Protein AF-A0A4R5XQU2-F1 (afdb_monomer_lite)

InterPro domains:
  IPR004381 Glycerate kinase [PF02595] (40-127)
  IPR018193 Glycerate kinase, flavodoxin-like fold [G3DSA:3.90.1510.10] (23-138)
  IPR036129 Glycerate kinase superfamily [SSF110738] (40-127)

Sequence (141 aa):
MPGVIPSSMAATSASPHRPRKSNTSGSFPTSRAGSALLWALYRLATLDLAGIRRFPPEGVFPLADVTNPLLGPIGAAQIFGPQKGAGTAHIQFLERGLGKLASLLPSSPHAEGAGAAGGEACGLATWGPQHVNARLLLARR

pLDDT: mean 72.6, std 20.38, range [32.28, 96.62]

Structure (mmCIF, N/CA/C/O backbone):
data_AF-A0A4R5XQU2-F1
#
_entry.id   AF-A0A4R5XQU2-F1
#
loop_
_atom_site.group_PDB
_atom_site.id
_atom_site.type_symbol
_atom_site.label_atom_id
_atom_site.label_alt_id
_atom_site.label_comp_id
_atom_site.label_asym_id
_atom_site.label_entity_id
_atom_site.label_seq_id
_atom_site.pdbx_PDB_ins_code
_atom_site.Cartn_x
_atom_site.Cartn_y
_atom_site.Cartn_z
_atom_site.occupancy
_atom_site.B_iso_or_equiv
_atom_site.auth_seq_id
_atom_site.auth_comp_id
_atom_site.auth_asym_id
_atom_site.auth_atom_id
_atom_site.pdbx_PDB_model_num
ATOM 1 N N . MET A 1 1 ? -42.499 20.419 73.929 1.00 34.94 1 MET A N 1
ATOM 2 C CA . MET A 1 1 ? -41.051 20.675 73.748 1.00 34.94 1 MET A CA 1
ATOM 3 C C . MET A 1 1 ? -40.552 19.791 72.608 1.00 34.94 1 MET A C 1
ATOM 5 O O . MET A 1 1 ? -41.079 18.694 72.486 1.00 34.94 1 MET A O 1
ATOM 9 N N . PRO A 1 2 ? -39.695 20.303 71.710 1.00 50.19 2 PRO A N 1
ATOM 10 C CA . PRO A 1 2 ? -40.114 20.666 70.348 1.00 50.19 2 PRO A CA 1
ATOM 11 C C . PRO A 1 2 ? -39.323 19.956 69.229 1.00 50.19 2 PRO A C 1
ATOM 13 O O . PRO A 1 2 ? -38.348 19.263 69.489 1.00 50.19 2 PRO A O 1
ATOM 16 N N . GLY A 1 3 ? -39.720 20.210 67.978 1.00 36.22 3 GLY A N 1
ATOM 17 C CA . GLY A 1 3 ? -38.943 19.936 66.759 1.00 36.22 3 GLY A CA 1
ATOM 18 C C . GLY A 1 3 ? -39.834 20.094 65.520 1.00 36.22 3 GLY A C 1
ATOM 19 O O . GLY A 1 3 ? -40.477 19.138 65.118 1.00 36.22 3 GLY A O 1
ATOM 20 N N . VAL A 1 4 ? -40.194 21.316 65.112 1.00 43.34 4 VAL A N 1
ATOM 21 C CA . VAL A 1 4 ? -39.494 22.149 64.105 1.00 43.34 4 VAL A CA 1
ATOM 22 C C . VAL A 1 4 ? -39.528 21.534 62.684 1.00 43.34 4 VAL A C 1
ATOM 24 O O . VAL A 1 4 ? -38.777 20.630 62.350 1.00 43.34 4 VAL A O 1
ATOM 27 N N . ILE A 1 5 ? -40.452 22.082 61.884 1.00 41.75 5 ILE A N 1
ATOM 28 C CA . ILE A 1 5 ? -40.581 22.156 60.403 1.00 41.75 5 ILE A CA 1
ATOM 29 C C . ILE A 1 5 ? -39.311 22.756 59.731 1.00 41.75 5 ILE A C 1
ATOM 31 O O . ILE A 1 5 ? -38.499 23.293 60.482 1.00 41.75 5 ILE A O 1
ATOM 35 N N . PRO A 1 6 ? -39.145 22.865 58.379 1.00 55.09 6 PRO A N 1
ATOM 36 C CA . PRO A 1 6 ? -39.968 22.427 57.223 1.00 55.09 6 PRO A CA 1
ATOM 37 C C . PRO A 1 6 ? -39.144 21.878 56.015 1.00 55.09 6 PRO A C 1
ATOM 39 O O . PRO A 1 6 ? -37.917 21.884 56.033 1.00 55.09 6 PRO A O 1
ATOM 42 N N . SER A 1 7 ? -39.800 21.494 54.906 1.00 37.03 7 SER A N 1
ATOM 43 C CA . SER A 1 7 ? -39.587 22.095 53.559 1.00 37.03 7 SER A CA 1
ATOM 44 C C . SER A 1 7 ? -40.096 21.200 52.428 1.00 37.03 7 SER A C 1
ATOM 46 O O . SER A 1 7 ? -39.697 20.048 52.281 1.00 37.03 7 SER A O 1
ATOM 48 N N . SER A 1 8 ? -40.963 21.776 51.595 1.00 43.38 8 SER A N 1
ATOM 49 C CA . SER A 1 8 ? -41.366 21.227 50.307 1.00 43.38 8 SER A CA 1
ATOM 50 C C . SER A 1 8 ? -40.182 21.222 49.341 1.00 43.38 8 SER A C 1
ATOM 52 O O . SER A 1 8 ? -39.547 22.260 49.151 1.00 43.38 8 SER A O 1
ATOM 54 N N . MET A 1 9 ? -39.944 20.106 48.660 1.00 35.81 9 MET A N 1
ATOM 55 C CA . MET A 1 9 ? -39.130 20.075 47.450 1.00 35.81 9 MET A CA 1
ATOM 56 C C . MET A 1 9 ? -39.805 19.197 46.402 1.00 35.81 9 MET A C 1
ATOM 58 O O . MET A 1 9 ? -40.265 18.090 46.673 1.00 35.81 9 MET A O 1
ATOM 62 N N . ALA A 1 10 ? -39.900 19.778 45.213 1.00 38.47 10 ALA A N 1
ATOM 63 C CA . ALA A 1 10 ? -40.544 19.265 44.024 1.00 38.47 10 ALA A CA 1
ATOM 64 C C . ALA A 1 10 ? -40.032 17.875 43.621 1.00 38.47 10 ALA A C 1
ATOM 66 O O . ALA A 1 10 ? -38.839 17.682 43.395 1.00 38.47 10 ALA A O 1
ATOM 67 N N . ALA A 1 11 ? -40.955 16.934 43.430 1.00 32.28 11 ALA A N 1
ATOM 68 C CA . ALA A 1 11 ? -40.706 15.742 42.634 1.00 32.28 11 ALA A CA 1
ATOM 69 C C . ALA A 1 11 ? -41.084 16.051 41.179 1.00 32.28 11 ALA A C 1
ATOM 71 O O . ALA A 1 11 ? -42.201 15.795 40.732 1.00 32.28 11 ALA A O 1
ATOM 72 N N . THR A 1 12 ? -40.150 16.653 40.443 1.00 34.44 12 THR A N 1
ATOM 73 C CA . THR A 1 12 ? -40.201 16.705 38.980 1.00 34.44 12 THR A CA 1
ATOM 74 C C . THR A 1 12 ? -40.130 15.271 38.463 1.00 34.44 12 THR A C 1
ATOM 76 O O . THR A 1 12 ? -39.157 14.560 38.713 1.00 34.44 12 THR A O 1
ATOM 79 N N . SER A 1 13 ? -41.173 14.837 37.762 1.00 36.34 13 SER A N 1
ATOM 80 C CA . SER A 1 13 ? -41.267 13.529 37.118 1.00 36.34 13 SER A CA 1
ATOM 81 C C . SER A 1 13 ? -40.088 13.312 36.162 1.00 36.34 13 SER A C 1
ATOM 83 O O . SER A 1 13 ? -40.028 13.906 35.083 1.00 36.34 13 SER A O 1
ATOM 85 N N . ALA A 1 14 ? -39.144 12.464 36.564 1.00 34.97 14 ALA A N 1
ATOM 86 C CA . ALA A 1 14 ? -38.056 12.005 35.717 1.00 34.97 14 ALA A CA 1
ATOM 87 C C . ALA A 1 14 ? -38.627 11.126 34.593 1.00 34.97 14 ALA A C 1
ATOM 89 O O . ALA A 1 14 ? -39.114 10.020 34.818 1.00 34.97 14 ALA A O 1
ATOM 90 N N . SER A 1 15 ? -38.581 11.662 33.376 1.00 42.62 15 SER A N 1
ATOM 91 C CA . SER A 1 15 ? -38.859 10.951 32.130 1.00 42.62 15 SER A CA 1
ATOM 92 C C . SER A 1 15 ? -37.921 9.737 32.000 1.00 42.62 15 SER A C 1
ATOM 94 O O . SER A 1 15 ? -36.727 9.877 32.290 1.00 42.62 15 SER A O 1
ATOM 96 N N . PRO A 1 16 ? -38.399 8.544 31.597 1.00 39.06 16 PRO A N 1
ATOM 97 C CA . PRO A 1 16 ? -37.564 7.354 31.561 1.00 39.06 16 PRO A CA 1
ATOM 98 C C . PRO A 1 16 ? -36.441 7.535 30.539 1.00 39.06 16 PRO A C 1
ATOM 100 O O . PRO A 1 16 ? -36.657 7.747 29.345 1.00 39.06 16 PRO A O 1
ATOM 103 N N . HIS A 1 17 ? -35.221 7.461 31.059 1.00 37.03 17 HIS A N 1
ATOM 104 C CA . HIS A 1 17 ? -33.966 7.505 30.334 1.00 37.03 17 HIS A CA 1
ATOM 105 C C . HIS A 1 17 ? -33.992 6.464 29.204 1.00 37.03 17 HIS A C 1
ATOM 107 O O . HIS A 1 17 ? -33.881 5.260 29.435 1.00 37.03 17 HIS A O 1
ATOM 113 N N . ARG A 1 18 ? -34.182 6.929 27.964 1.00 36.38 18 ARG A N 1
ATOM 114 C CA . ARG A 1 18 ? -34.066 6.104 26.758 1.00 36.38 18 ARG A CA 1
ATOM 115 C C . ARG A 1 18 ? -32.659 5.496 26.757 1.00 36.38 18 ARG A C 1
ATOM 117 O O . ARG A 1 18 ? -31.699 6.269 26.778 1.00 36.38 18 ARG A O 1
ATOM 124 N N . PRO A 1 19 ? -32.492 4.163 26.719 1.00 37.72 19 PRO A N 1
ATOM 125 C CA . PRO A 1 19 ? -31.163 3.575 26.717 1.00 37.72 19 PRO A CA 1
ATOM 126 C C . PRO A 1 19 ? -30.388 4.091 25.501 1.00 37.72 19 PRO A C 1
ATOM 128 O O . PRO A 1 19 ? -30.809 3.938 24.349 1.00 37.72 19 PRO A O 1
ATOM 131 N N . ARG A 1 20 ? -29.263 4.760 25.777 1.00 38.25 20 ARG A N 1
ATOM 132 C CA . ARG A 1 20 ? -28.278 5.196 24.788 1.00 38.25 20 ARG A CA 1
ATOM 133 C C . ARG A 1 20 ? -27.817 3.940 24.055 1.00 38.25 20 ARG A C 1
ATOM 135 O O . ARG A 1 20 ? -27.173 3.090 24.660 1.00 38.25 20 ARG A O 1
ATOM 142 N N . LYS A 1 21 ? -28.190 3.797 22.777 1.00 36.12 21 LYS A N 1
ATOM 143 C CA . LYS A 1 21 ? -27.732 2.686 21.935 1.00 36.12 21 LYS A CA 1
ATOM 144 C C . LYS A 1 21 ? -26.205 2.674 21.972 1.00 36.12 21 LYS A C 1
ATOM 146 O O . LYS A 1 21 ? -25.558 3.578 21.446 1.00 36.12 21 LYS A O 1
ATOM 151 N N . SER A 1 22 ? -25.639 1.680 22.644 1.00 40.34 22 SER A N 1
ATOM 152 C CA . SER A 1 22 ? -24.231 1.341 22.548 1.00 40.34 22 SER A CA 1
ATOM 153 C C . SER A 1 22 ? -23.981 0.913 21.105 1.00 40.34 22 SER A C 1
ATOM 155 O O . SER A 1 22 ? -24.416 -0.159 20.682 1.00 40.34 22 SER A O 1
ATOM 157 N N . ASN A 1 23 ? -23.339 1.777 20.321 1.00 38.03 23 ASN A N 1
ATOM 158 C CA . ASN A 1 23 ? -22.865 1.432 18.986 1.00 38.03 23 ASN A CA 1
ATOM 159 C C . ASN A 1 23 ? -21.656 0.491 19.119 1.00 38.03 23 ASN A C 1
ATOM 161 O O . ASN A 1 23 ? -20.514 0.885 18.914 1.00 38.03 23 ASN A O 1
ATOM 165 N N . THR A 1 24 ? -21.926 -0.760 19.483 1.00 42.75 24 THR A N 1
ATOM 166 C CA . THR A 1 24 ? -20.981 -1.886 19.493 1.00 42.75 24 THR A CA 1
ATOM 167 C C . THR A 1 24 ? -21.383 -2.933 18.456 1.00 42.75 24 THR A C 1
ATOM 169 O O . THR A 1 24 ? -21.252 -4.134 18.657 1.00 42.75 24 THR A O 1
ATOM 172 N N . SER A 1 25 ? -21.859 -2.477 17.299 1.00 40.94 25 SER A N 1
ATOM 173 C CA . SER A 1 25 ? -21.870 -3.290 16.086 1.00 40.94 25 SER A CA 1
ATOM 174 C C . SER A 1 25 ? -21.046 -2.558 15.038 1.00 40.94 25 SER A C 1
ATOM 176 O O . SER A 1 25 ? -21.363 -1.434 14.651 1.00 40.94 25 SER A O 1
ATOM 178 N N . GLY A 1 26 ? -19.940 -3.178 14.621 1.00 43.34 26 GLY A N 1
ATOM 179 C CA . GLY A 1 26 ? -19.245 -2.792 13.401 1.00 43.34 26 GLY A CA 1
ATOM 180 C C . GLY A 1 26 ? -20.235 -2.936 12.256 1.00 43.34 26 GLY A C 1
ATOM 181 O O . GLY A 1 26 ? -20.488 -4.042 11.785 1.00 43.34 26 GLY A O 1
ATOM 182 N N . SER A 1 27 ? -20.877 -1.833 11.885 1.00 45.31 27 SER A N 1
ATOM 183 C CA . SER A 1 27 ? -21.806 -1.806 10.768 1.00 45.31 27 SER A CA 1
ATOM 184 C C . SER A 1 27 ? -20.985 -1.990 9.502 1.00 45.31 27 SER A C 1
ATOM 186 O O . SER A 1 27 ? -20.270 -1.080 9.096 1.00 45.31 27 SER A O 1
ATOM 188 N N . PHE A 1 28 ? -21.068 -3.187 8.911 1.00 51.66 28 PHE A N 1
ATOM 189 C CA . PHE A 1 28 ? -20.584 -3.462 7.557 1.00 51.66 28 PHE A CA 1
ATOM 190 C C . PHE A 1 28 ? -21.027 -2.333 6.619 1.00 51.66 28 PHE A C 1
ATOM 192 O O . PHE A 1 28 ? -22.143 -1.837 6.802 1.00 51.66 28 PHE A O 1
ATOM 199 N N . PRO A 1 29 ? -20.228 -1.922 5.613 1.00 54.84 29 PRO A N 1
ATOM 200 C CA . PRO A 1 29 ? -20.700 -0.958 4.632 1.00 54.84 29 PRO A CA 1
ATOM 201 C C . PRO A 1 29 ? -21.976 -1.510 3.988 1.00 54.84 29 PRO A C 1
ATOM 203 O O . PRO A 1 29 ? -21.947 -2.457 3.203 1.00 54.84 29 PRO A O 1
ATOM 206 N N . THR A 1 30 ? -23.111 -0.930 4.369 1.00 51.91 30 THR A N 1
ATOM 207 C CA . THR A 1 30 ? -24.444 -1.320 3.902 1.00 51.91 30 THR A CA 1
ATOM 208 C C . THR A 1 30 ? -24.698 -0.835 2.480 1.00 51.91 30 THR A C 1
ATOM 210 O O . THR A 1 30 ? -25.651 -1.271 1.837 1.00 51.91 30 THR A O 1
ATOM 213 N N . SER A 1 31 ? -23.826 0.030 1.947 1.00 58.06 31 SER A N 1
ATOM 214 C CA . SER A 1 31 ? -23.813 0.310 0.521 1.00 58.06 31 SER A CA 1
ATOM 215 C C . SER A 1 31 ? -23.344 -0.942 -0.224 1.00 58.06 31 SER A C 1
ATOM 217 O O . SER A 1 31 ? -22.308 -1.534 0.095 1.00 58.06 31 SER A O 1
ATOM 219 N N . ARG A 1 32 ? -24.107 -1.348 -1.247 1.00 55.00 32 ARG A N 1
ATOM 220 C CA . ARG A 1 32 ? -23.745 -2.466 -2.140 1.00 55.00 32 ARG A CA 1
ATOM 221 C C . ARG A 1 32 ? -22.310 -2.345 -2.662 1.00 55.00 32 ARG A C 1
ATOM 223 O O . ARG A 1 32 ? -21.629 -3.351 -2.799 1.00 55.00 32 ARG A O 1
ATOM 230 N N . ALA A 1 33 ? -21.849 -1.120 -2.922 1.00 57.28 33 ALA A N 1
ATOM 231 C CA . ALA A 1 33 ? -20.507 -0.850 -3.426 1.00 57.28 33 ALA A CA 1
ATOM 232 C C . ALA A 1 33 ? -19.404 -1.126 -2.386 1.00 57.28 33 ALA A C 1
ATOM 234 O O . ALA A 1 33 ? -18.413 -1.780 -2.706 1.00 57.28 33 ALA A O 1
ATOM 235 N N . GLY A 1 34 ? -19.573 -0.679 -1.135 1.00 60.53 34 GLY A N 1
ATOM 236 C CA . GLY A 1 34 ? -18.549 -0.860 -0.099 1.00 60.53 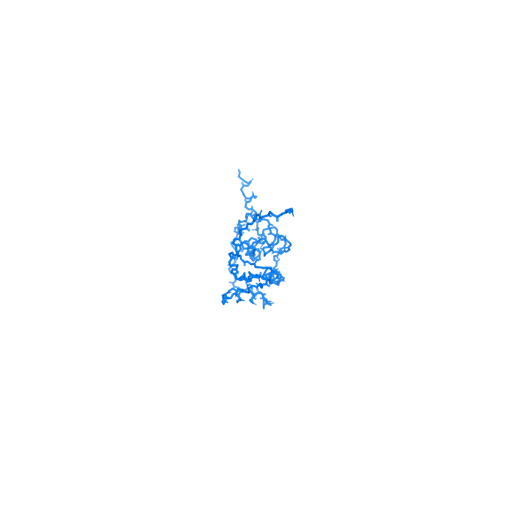34 GLY A CA 1
ATOM 237 C C . GLY A 1 34 ? -18.406 -2.316 0.346 1.00 60.53 34 GLY A C 1
ATOM 238 O O . GLY A 1 34 ? -17.297 -2.789 0.581 1.00 60.53 34 GLY A O 1
ATOM 239 N N . SER A 1 35 ? -19.512 -3.060 0.399 1.00 67.50 35 SER A N 1
ATOM 240 C CA . SER A 1 35 ? -19.487 -4.499 0.685 1.00 67.50 35 SER A CA 1
ATOM 241 C C . SER A 1 35 ? -18.920 -5.309 -0.488 1.00 67.50 35 SER A C 1
ATOM 243 O O . SER A 1 35 ? -18.126 -6.220 -0.258 1.00 67.50 35 SER A O 1
ATOM 245 N N . ALA A 1 36 ? -19.232 -4.949 -1.738 1.00 67.12 36 ALA A N 1
ATOM 246 C CA . ALA A 1 36 ? -18.673 -5.609 -2.920 1.00 67.12 36 ALA A CA 1
ATOM 247 C C . ALA A 1 36 ? -17.142 -5.477 -3.020 1.00 67.12 36 ALA A C 1
ATOM 249 O O . ALA A 1 36 ? -16.469 -6.465 -3.311 1.00 67.12 36 ALA A O 1
ATOM 250 N N . LEU A 1 37 ? -16.582 -4.295 -2.730 1.00 70.06 37 LEU A N 1
ATOM 251 C CA . LEU A 1 37 ? -15.132 -4.067 -2.792 1.00 70.06 37 LEU A CA 1
ATOM 252 C C . LEU A 1 37 ? -14.367 -4.912 -1.760 1.00 70.06 37 LEU A C 1
ATOM 254 O O . LEU A 1 37 ? -13.335 -5.504 -2.071 1.00 70.06 37 LEU A O 1
ATOM 258 N N . LEU A 1 38 ? -14.906 -5.021 -0.543 1.00 72.62 38 LEU A N 1
ATOM 259 C CA . LEU A 1 38 ? -14.355 -5.901 0.486 1.00 72.62 38 LEU A CA 1
ATOM 260 C C . LEU A 1 38 ? -14.386 -7.364 0.005 1.00 72.62 38 LEU A C 1
ATOM 262 O O . LEU A 1 38 ? -13.368 -8.058 0.003 1.00 72.62 38 LEU A O 1
ATOM 266 N N . TRP A 1 39 ? -15.525 -7.835 -0.499 1.00 72.31 39 TRP A N 1
ATOM 267 C CA . TRP A 1 39 ? -15.625 -9.200 -1.019 1.00 72.31 39 TRP A CA 1
ATOM 268 C C . TRP A 1 39 ? -14.671 -9.491 -2.184 1.00 72.31 39 TRP A C 1
ATOM 270 O O . TRP A 1 39 ? -14.139 -10.603 -2.254 1.00 72.31 39 TRP A O 1
ATOM 280 N N . ALA A 1 40 ? -14.405 -8.510 -3.049 1.00 74.06 40 ALA A N 1
ATOM 281 C CA . ALA A 1 40 ? -13.459 -8.647 -4.153 1.00 74.06 40 ALA A CA 1
ATOM 282 C C . ALA A 1 40 ? -12.033 -8.939 -3.658 1.00 74.06 40 ALA A C 1
ATOM 284 O O . ALA A 1 40 ? -11.420 -9.904 -4.110 1.00 74.06 40 ALA A O 1
ATOM 285 N N . LEU A 1 41 ? -11.536 -8.193 -2.663 1.00 77.19 41 LEU A N 1
ATOM 286 C CA . LEU A 1 41 ? -10.220 -8.464 -2.067 1.00 77.19 41 LEU A CA 1
ATOM 287 C C . LEU A 1 41 ? -10.161 -9.834 -1.382 1.00 77.19 41 LEU A C 1
ATOM 289 O O . LEU A 1 41 ? -9.138 -10.514 -1.414 1.00 77.19 41 LEU A O 1
ATOM 293 N N . TYR A 1 42 ? -11.259 -10.273 -0.768 1.00 76.75 42 TYR A N 1
ATOM 294 C CA . TYR A 1 42 ? -11.290 -11.578 -0.115 1.00 76.75 42 TYR A CA 1
ATOM 295 C C . TYR A 1 42 ? -11.244 -12.750 -1.103 1.00 76.75 42 TYR A C 1
ATOM 297 O O . TYR A 1 42 ? -10.684 -13.794 -0.760 1.00 76.75 42 TYR A O 1
ATOM 305 N N . ARG A 1 43 ? -11.818 -12.586 -2.301 1.00 80.94 43 ARG A N 1
ATOM 306 C CA . ARG A 1 43 ? -11.856 -13.611 -3.358 1.00 80.94 43 ARG A CA 1
ATOM 307 C C . ARG A 1 43 ? -10.705 -13.532 -4.357 1.00 80.94 43 ARG A C 1
ATOM 309 O O . ARG A 1 43 ? -10.655 -14.357 -5.264 1.00 80.94 43 ARG A O 1
ATOM 316 N N . LEU A 1 44 ? -9.801 -12.571 -4.199 1.00 82.56 44 LEU A N 1
ATOM 317 C CA . LEU A 1 44 ? -8.639 -12.437 -5.062 1.00 82.56 44 LEU A CA 1
ATOM 318 C C . LEU A 1 44 ? -7.787 -13.719 -5.003 1.00 82.56 44 LEU A C 1
ATOM 320 O O . LEU A 1 44 ? -7.417 -14.166 -3.916 1.00 82.56 44 LEU A O 1
ATOM 324 N N . ALA A 1 45 ? -7.513 -14.308 -6.167 1.00 81.62 45 ALA A N 1
ATOM 325 C CA . ALA A 1 45 ? -6.784 -15.574 -6.293 1.00 81.62 45 ALA A CA 1
ATOM 326 C C . ALA A 1 45 ? -5.664 -15.514 -7.339 1.00 81.62 45 ALA A C 1
ATOM 328 O O . ALA A 1 45 ? -4.627 -16.144 -7.162 1.00 81.62 45 ALA A O 1
ATOM 329 N N . THR A 1 46 ? -5.860 -14.749 -8.412 1.00 83.00 46 THR A N 1
ATOM 330 C CA . THR A 1 46 ? -4.909 -14.628 -9.519 1.00 83.00 46 THR A CA 1
ATOM 331 C C . THR A 1 46 ? -4.730 -13.169 -9.904 1.00 83.00 46 THR A C 1
ATOM 333 O O . THR A 1 46 ? -5.683 -12.389 -9.858 1.00 83.00 46 THR A O 1
ATOM 336 N N . LEU A 1 47 ? -3.518 -12.823 -10.324 1.00 83.62 47 LEU A N 1
ATOM 337 C CA . LEU A 1 47 ? -3.177 -11.531 -10.900 1.00 83.62 47 LEU A CA 1
ATOM 338 C C . LEU A 1 47 ? -2.682 -11.775 -12.326 1.00 83.62 47 LEU A C 1
ATOM 340 O O . LEU A 1 47 ? -1.680 -12.459 -12.513 1.00 83.62 47 LEU A O 1
ATOM 344 N N . ASP A 1 48 ? -3.393 -11.235 -13.313 1.00 83.75 48 ASP A N 1
ATOM 345 C CA . ASP A 1 48 ? -2.953 -11.234 -14.705 1.00 83.75 48 ASP A CA 1
ATOM 346 C C . ASP A 1 48 ? -2.537 -9.814 -15.090 1.00 83.75 48 ASP A C 1
ATOM 348 O O . ASP A 1 48 ? -3.329 -8.875 -15.013 1.00 83.75 48 ASP A O 1
ATOM 352 N N . LEU A 1 49 ? -1.265 -9.662 -15.450 1.00 80.25 49 LEU A N 1
ATOM 353 C CA . LEU A 1 49 ? -0.681 -8.393 -15.881 1.00 80.25 49 LEU A CA 1
ATOM 354 C C . LEU A 1 49 ? -0.552 -8.321 -17.412 1.00 80.25 49 LEU A C 1
ATOM 356 O O . LEU A 1 49 ? -0.016 -7.343 -17.942 1.00 80.25 49 LEU A O 1
ATOM 360 N N . ALA A 1 50 ? -1.026 -9.342 -18.137 1.00 82.69 50 ALA A N 1
ATOM 361 C CA . ALA A 1 50 ? -1.034 -9.345 -19.589 1.00 82.69 50 ALA A CA 1
ATOM 362 C C . ALA A 1 50 ? -1.884 -8.183 -20.127 1.00 82.69 50 ALA A C 1
ATOM 364 O O . ALA A 1 50 ? -2.981 -7.897 -19.655 1.00 82.69 50 ALA A O 1
ATOM 365 N N . GLY A 1 51 ? -1.359 -7.479 -21.130 1.00 81.38 51 GLY A N 1
ATOM 366 C CA . GLY A 1 51 ? -2.060 -6.363 -21.770 1.00 81.38 51 GLY A CA 1
ATOM 367 C C . GLY A 1 51 ? -1.982 -5.026 -21.027 1.00 81.38 51 GLY A C 1
ATOM 368 O O . GLY A 1 51 ? -2.452 -4.020 -21.561 1.00 81.38 51 GLY A O 1
ATOM 369 N N . ILE A 1 52 ? -1.342 -4.960 -19.854 1.00 82.56 52 ILE A N 1
ATOM 370 C CA . ILE A 1 52 ? -1.029 -3.671 -19.228 1.00 82.56 52 ILE A CA 1
ATOM 371 C C . ILE A 1 52 ? -0.008 -2.930 -20.104 1.00 82.56 52 ILE A C 1
ATOM 373 O O . ILE A 1 52 ? 0.982 -3.502 -20.570 1.00 82.56 52 ILE A O 1
ATOM 377 N N . ARG A 1 53 ? -0.261 -1.636 -20.349 1.00 82.50 53 ARG A N 1
ATOM 378 C CA . ARG A 1 53 ? 0.616 -0.777 -21.153 1.00 82.50 53 ARG A CA 1
ATOM 379 C C . ARG A 1 53 ? 2.040 -0.829 -20.603 1.00 82.50 53 ARG A C 1
ATOM 381 O O . ARG A 1 53 ? 2.248 -0.748 -19.396 1.00 82.50 53 ARG A O 1
ATOM 388 N N . ARG A 1 54 ? 3.025 -0.928 -21.497 1.00 73.62 54 ARG A N 1
ATOM 389 C CA . ARG A 1 54 ? 4.435 -0.861 -21.106 1.00 73.62 54 ARG A CA 1
ATOM 390 C C . ARG A 1 54 ? 4.761 0.481 -20.467 1.00 73.62 54 ARG A C 1
ATOM 392 O O . ARG A 1 54 ? 4.192 1.514 -20.821 1.00 73.62 54 ARG A O 1
ATOM 399 N N . PHE A 1 55 ? 5.700 0.421 -19.540 1.00 73.44 55 PHE A N 1
ATOM 400 C CA . PHE A 1 55 ? 6.181 1.574 -18.812 1.00 73.44 55 PHE A CA 1
ATOM 401 C C . PHE A 1 55 ? 6.821 2.603 -19.759 1.00 73.44 55 PHE A C 1
ATOM 403 O O . PHE A 1 55 ? 7.490 2.201 -20.720 1.00 73.44 55 PHE A O 1
ATOM 410 N N . PRO A 1 56 ? 6.631 3.910 -19.515 1.00 75.25 56 PRO A N 1
ATOM 411 C CA . PRO A 1 56 ? 7.429 4.926 -20.182 1.00 75.25 56 PRO A CA 1
ATOM 412 C C . PRO A 1 56 ? 8.925 4.708 -19.877 1.00 75.25 56 PRO A C 1
ATOM 414 O O . PRO A 1 56 ? 9.264 4.434 -18.722 1.00 75.25 56 PRO A O 1
ATOM 417 N N . PRO A 1 57 ? 9.830 4.819 -20.870 1.00 72.69 57 PRO A N 1
ATOM 418 C CA . PRO A 1 57 ? 11.275 4.675 -20.657 1.00 72.69 57 PRO A CA 1
ATOM 419 C C . PRO A 1 57 ? 11.822 5.564 -19.531 1.00 72.69 57 PRO A C 1
ATOM 421 O O . PRO A 1 57 ? 12.758 5.184 -18.832 1.00 72.69 57 PRO A O 1
ATOM 424 N N . GLU A 1 58 ? 11.222 6.739 -19.363 1.00 72.69 58 GLU A N 1
ATOM 425 C CA . GLU A 1 58 ? 11.613 7.785 -18.423 1.00 72.69 58 GLU A CA 1
ATOM 426 C C . GLU A 1 58 ? 11.243 7.527 -16.958 1.00 72.69 58 GLU A C 1
ATOM 428 O O . GLU A 1 58 ? 11.748 8.233 -16.086 1.00 72.69 58 GLU A O 1
ATOM 433 N N . GLY A 1 59 ? 10.403 6.538 -16.650 1.00 71.75 59 GLY A N 1
ATOM 434 C CA . GLY A 1 59 ? 9.948 6.350 -15.276 1.00 71.75 59 GLY A CA 1
ATOM 435 C C . GLY A 1 59 ? 8.558 6.899 -14.981 1.00 71.75 59 GLY A C 1
ATOM 436 O O . GLY A 1 59 ? 8.078 7.839 -15.607 1.00 71.75 59 GLY A O 1
ATOM 437 N N . VAL A 1 60 ? 7.930 6.340 -13.951 1.00 72.31 60 VAL A N 1
ATOM 438 C CA . VAL A 1 60 ? 6.769 6.912 -13.266 1.00 72.31 60 VAL A CA 1
ATOM 439 C C . VAL A 1 60 ? 7.149 7.013 -11.807 1.00 72.31 60 VAL A C 1
ATOM 441 O O . VAL A 1 60 ? 7.444 6.002 -11.180 1.00 72.31 60 VAL A O 1
ATOM 444 N N . PHE A 1 61 ? 7.132 8.235 -11.287 1.00 72.75 61 PHE A N 1
ATOM 445 C CA . PHE A 1 61 ? 7.515 8.541 -9.918 1.00 72.75 61 PHE A CA 1
ATOM 446 C C . PHE A 1 61 ? 6.272 8.972 -9.144 1.00 72.75 61 PHE A C 1
ATOM 448 O O . PHE A 1 61 ? 5.906 10.150 -9.184 1.00 72.75 61 PHE A O 1
ATOM 455 N N . PRO A 1 62 ? 5.575 8.041 -8.474 1.00 71.06 62 PRO A N 1
ATOM 456 C CA . PRO A 1 62 ? 4.446 8.409 -7.642 1.00 71.06 62 PRO A CA 1
ATOM 457 C C . PRO A 1 62 ? 4.940 9.270 -6.478 1.00 71.06 62 PRO A C 1
ATOM 459 O O . PRO A 1 62 ? 5.837 8.880 -5.730 1.00 71.06 62 PRO A O 1
ATOM 462 N N . LEU A 1 63 ? 4.338 10.446 -6.331 1.00 76.94 63 LEU A N 1
ATOM 463 C CA . LEU A 1 63 ? 4.593 11.331 -5.206 1.00 76.94 63 LEU A CA 1
ATOM 464 C C . LEU A 1 63 ? 3.698 10.910 -4.042 1.00 76.94 63 LEU A C 1
ATOM 466 O O . LEU A 1 63 ? 2.476 10.996 -4.130 1.00 76.94 63 LEU A O 1
ATOM 470 N N . ALA A 1 64 ? 4.324 10.468 -2.956 1.00 78.62 64 ALA A N 1
ATOM 471 C CA . ALA A 1 64 ? 3.666 10.212 -1.683 1.00 78.62 64 ALA A CA 1
ATOM 472 C C . ALA A 1 64 ? 4.225 11.161 -0.616 1.00 78.62 64 ALA A C 1
ATOM 474 O O . ALA A 1 64 ? 5.437 11.382 -0.541 1.00 78.62 64 ALA A O 1
ATOM 475 N N . ASP A 1 65 ? 3.331 11.708 0.200 1.00 84.06 65 ASP A N 1
ATOM 476 C CA . ASP A 1 65 ? 3.617 12.541 1.372 1.00 84.06 65 ASP A CA 1
ATOM 477 C C . ASP A 1 65 ? 3.676 11.726 2.678 1.00 84.06 65 ASP A C 1
ATOM 479 O O . ASP A 1 65 ? 4.046 12.246 3.730 1.00 84.06 65 ASP A O 1
ATOM 483 N N . VAL A 1 66 ? 3.364 10.432 2.600 1.00 87.81 66 VAL A N 1
ATOM 484 C CA . VAL A 1 66 ? 3.373 9.482 3.714 1.00 87.81 66 VAL A CA 1
ATOM 485 C C . VAL A 1 66 ? 4.399 8.375 3.492 1.00 87.81 66 VAL A C 1
ATOM 487 O O . VAL A 1 66 ? 4.645 7.946 2.366 1.00 87.81 66 VAL A O 1
ATOM 490 N N . THR A 1 67 ? 4.977 7.872 4.582 1.00 90.81 67 THR A N 1
ATOM 491 C CA . THR A 1 67 ? 5.924 6.741 4.563 1.00 90.81 67 THR A CA 1
ATOM 492 C C . THR A 1 67 ? 5.281 5.419 4.972 1.00 90.81 67 THR A C 1
ATOM 494 O O . THR A 1 67 ? 5.943 4.384 4.960 1.00 90.81 67 THR A O 1
ATOM 497 N N . ASN A 1 68 ? 3.988 5.426 5.306 1.00 94.44 68 ASN A N 1
ATOM 498 C CA . ASN A 1 68 ? 3.266 4.253 5.781 1.00 94.44 68 ASN A CA 1
ATOM 499 C C . ASN A 1 68 ? 3.364 3.076 4.787 1.00 94.44 68 ASN A C 1
ATOM 501 O O . ASN A 1 68 ? 3.091 3.264 3.594 1.00 94.44 68 ASN A O 1
ATOM 505 N N . PRO A 1 69 ? 3.722 1.865 5.253 1.00 94.50 69 PRO A N 1
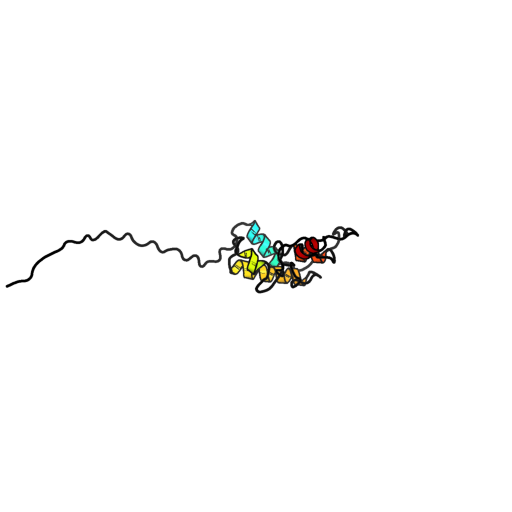ATOM 506 C CA . PRO A 1 69 ? 3.674 0.662 4.431 1.00 94.50 69 PRO A CA 1
ATOM 507 C C . PRO A 1 69 ? 2.224 0.285 4.096 1.00 94.50 69 PRO A C 1
ATOM 509 O O . PRO A 1 69 ? 1.267 0.854 4.628 1.00 94.50 69 PRO A O 1
ATOM 512 N N . LEU A 1 70 ? 2.039 -0.706 3.225 1.00 94.44 70 LEU A N 1
ATOM 513 C CA . LEU A 1 70 ? 0.710 -1.226 2.907 1.00 94.44 70 LEU A CA 1
ATOM 514 C C . LEU A 1 70 ? 0.077 -1.925 4.118 1.00 94.44 70 LEU A C 1
ATOM 516 O O . LEU A 1 70 ? -1.095 -1.693 4.409 1.00 94.44 70 LEU A O 1
ATOM 520 N N . LEU A 1 71 ? 0.861 -2.752 4.816 1.00 96.62 71 LEU A N 1
ATOM 521 C CA . LEU A 1 71 ? 0.410 -3.646 5.887 1.00 96.62 71 LEU A CA 1
ATOM 522 C C . LEU A 1 71 ? 1.149 -3.380 7.202 1.00 96.62 71 LEU A C 1
ATOM 524 O O . LEU A 1 71 ? 2.283 -2.897 7.214 1.00 96.62 71 LEU A O 1
ATOM 528 N N . GLY A 1 72 ? 0.535 -3.791 8.306 1.00 95.31 72 GLY A N 1
ATOM 529 C CA . GLY A 1 72 ? 1.092 -3.777 9.650 1.00 95.31 72 GLY A CA 1
ATOM 530 C C . GLY A 1 72 ? 0.471 -2.709 10.556 1.00 95.31 72 GLY A C 1
ATOM 531 O O . GLY A 1 72 ? -0.467 -2.013 10.169 1.00 95.31 72 GLY A O 1
ATOM 532 N N . PRO A 1 73 ? 1.009 -2.535 11.777 1.00 94.62 73 PRO A N 1
ATOM 533 C CA . PRO A 1 73 ? 0.453 -1.622 12.783 1.00 94.62 73 PRO A CA 1
ATOM 534 C C . PRO A 1 73 ? 0.381 -0.156 12.337 1.00 94.62 73 PRO A C 1
ATOM 536 O O . PRO A 1 73 ? -0.483 0.588 12.788 1.00 94.62 73 PRO A O 1
ATOM 539 N N . ILE A 1 74 ? 1.280 0.243 11.434 1.00 95.81 74 ILE A N 1
ATOM 540 C CA . ILE A 1 74 ? 1.325 1.573 10.809 1.00 95.81 74 ILE A CA 1
ATOM 541 C C . ILE A 1 74 ? 0.905 1.532 9.329 1.00 95.81 74 ILE A C 1
ATOM 543 O O . ILE A 1 74 ? 1.248 2.434 8.566 1.00 95.81 74 ILE A O 1
ATOM 547 N N . GLY A 1 75 ? 0.215 0.466 8.914 1.00 94.81 75 GLY A N 1
ATOM 548 C CA . GLY A 1 75 ? -0.192 0.208 7.538 1.00 94.81 75 GLY A CA 1
ATOM 549 C C . GLY A 1 75 ? -1.379 1.050 7.069 1.00 94.81 75 GLY A C 1
ATOM 550 O O . GLY A 1 75 ? -2.014 1.776 7.843 1.00 94.81 75 GLY A O 1
ATOM 551 N N . ALA A 1 76 ? -1.714 0.923 5.786 1.00 94.94 76 ALA A N 1
ATOM 552 C CA . ALA A 1 76 ? -2.707 1.764 5.125 1.00 94.94 76 ALA A CA 1
ATOM 553 C C . ALA A 1 76 ? -4.093 1.698 5.786 1.00 94.94 76 ALA A C 1
ATOM 555 O O . ALA A 1 76 ? -4.710 2.735 6.044 1.00 94.94 76 ALA A O 1
ATOM 556 N N . ALA A 1 77 ? -4.589 0.491 6.080 1.00 94.38 77 ALA A N 1
ATOM 557 C CA . ALA A 1 77 ? -5.916 0.323 6.668 1.00 94.38 77 ALA A CA 1
ATOM 558 C C . ALA A 1 77 ? -5.965 0.806 8.124 1.00 94.38 77 ALA A C 1
ATOM 560 O O . ALA A 1 77 ? -6.961 1.406 8.526 1.00 94.38 77 ALA A O 1
ATOM 561 N N . GLN A 1 78 ? -4.893 0.593 8.894 1.00 95.75 78 GLN A N 1
ATOM 562 C CA . GLN A 1 78 ? -4.804 1.025 10.293 1.00 95.75 78 GLN A CA 1
ATOM 563 C C . GLN A 1 78 ? -4.793 2.552 10.420 1.00 95.75 78 GLN A C 1
ATOM 565 O O . GLN A 1 78 ? -5.528 3.105 11.234 1.00 95.75 78 GLN A O 1
ATOM 570 N N . ILE A 1 79 ? -3.993 3.237 9.596 1.00 95.56 79 ILE A N 1
ATOM 571 C CA . ILE A 1 79 ? -3.771 4.683 9.722 1.00 95.56 79 ILE A CA 1
ATOM 572 C C . ILE A 1 79 ? -4.833 5.492 8.973 1.00 95.56 79 ILE A C 1
ATOM 574 O O . ILE A 1 79 ? -5.377 6.453 9.513 1.00 95.56 79 ILE A O 1
ATOM 578 N N . PHE A 1 80 ? -5.180 5.098 7.745 1.00 93.25 80 PHE A N 1
ATOM 579 C CA . PHE A 1 80 ? -6.081 5.887 6.897 1.00 93.25 80 PHE A CA 1
ATOM 580 C C . PHE A 1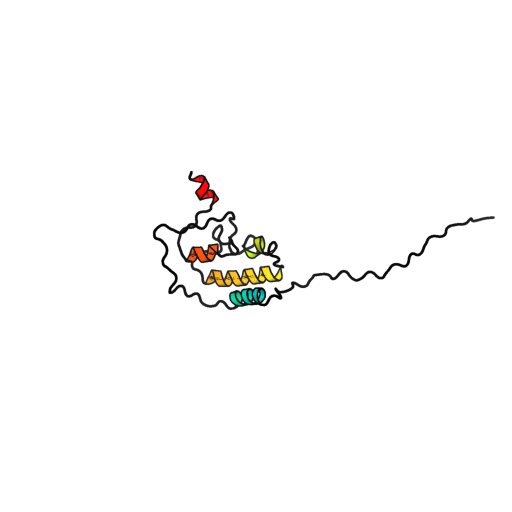 80 ? -7.527 5.383 6.895 1.00 93.25 80 PHE A C 1
ATOM 582 O O . PHE A 1 80 ? -8.417 6.095 6.430 1.00 93.25 80 PHE A O 1
ATOM 589 N N . GLY A 1 81 ? -7.786 4.175 7.402 1.00 91.81 81 GLY A N 1
ATOM 590 C CA . GLY A 1 81 ? -9.131 3.608 7.503 1.00 91.81 81 GLY A CA 1
ATOM 591 C C . GLY A 1 81 ? -10.069 4.400 8.424 1.00 91.81 81 GLY A C 1
ATOM 592 O O . GLY A 1 81 ? -11.154 4.771 7.967 1.00 91.81 81 GLY A O 1
ATOM 593 N N . PRO A 1 82 ? -9.689 4.706 9.683 1.00 93.38 82 PRO A N 1
ATOM 594 C CA . PRO A 1 82 ? -10.570 5.385 10.639 1.00 93.38 82 PRO A CA 1
ATOM 595 C C . PRO A 1 82 ? -11.111 6.729 10.136 1.00 93.38 82 PRO A C 1
ATOM 597 O O . PRO A 1 82 ? -12.311 6.983 10.222 1.00 93.38 82 PRO A O 1
ATOM 600 N N . GLN A 1 83 ? -10.258 7.557 9.524 1.00 92.19 83 GLN A N 1
ATOM 601 C CA . GLN A 1 83 ? -10.663 8.853 8.958 1.00 92.19 83 GLN A CA 1
ATOM 602 C C . GLN A 1 83 ? -11.591 8.728 7.736 1.00 92.19 83 GLN A C 1
ATOM 604 O O . GLN A 1 83 ? -12.285 9.679 7.390 1.00 92.19 83 GLN A O 1
ATOM 609 N N . LYS A 1 84 ? -11.640 7.550 7.098 1.00 86.94 84 LYS A N 1
ATOM 610 C CA . LYS A 1 84 ? -12.575 7.210 6.012 1.00 86.94 84 LYS A CA 1
ATOM 611 C C . LYS A 1 84 ? -13.826 6.471 6.518 1.00 86.94 84 LYS A C 1
ATOM 613 O O . LYS A 1 84 ? -14.603 5.962 5.714 1.00 86.94 84 LYS A O 1
ATOM 618 N N . GLY A 1 85 ? -14.026 6.385 7.838 1.00 88.19 85 GLY A N 1
ATOM 619 C CA . GLY A 1 85 ? -15.176 5.718 8.457 1.00 88.19 85 GLY A CA 1
ATOM 620 C C . GLY A 1 85 ? -15.041 4.196 8.592 1.00 88.19 85 GLY A C 1
ATOM 621 O O . GLY A 1 85 ? -16.033 3.509 8.844 1.00 88.19 85 GLY A O 1
ATOM 622 N N . ALA A 1 86 ? -13.839 3.631 8.430 1.00 87.38 86 ALA A N 1
ATOM 623 C CA . ALA A 1 86 ? -13.617 2.205 8.651 1.00 87.38 86 ALA A CA 1
ATOM 624 C C . ALA A 1 86 ? -13.575 1.890 10.157 1.00 87.38 86 ALA A C 1
ATOM 626 O O . ALA A 1 86 ? -12.679 2.333 10.871 1.00 87.38 86 ALA A O 1
ATOM 627 N N . GLY A 1 87 ? -14.532 1.094 10.642 1.00 91.06 87 GLY A N 1
ATOM 628 C CA . GLY A 1 87 ? -14.478 0.533 11.993 1.00 91.06 87 GLY A CA 1
ATOM 629 C C . GLY A 1 87 ? -13.460 -0.608 12.108 1.00 91.06 87 GLY A C 1
ATOM 630 O O . GLY A 1 87 ? -12.961 -1.121 11.107 1.00 91.06 87 GLY A O 1
ATOM 631 N N . THR A 1 88 ? -13.201 -1.078 13.330 1.00 92.19 88 THR A N 1
ATOM 632 C CA . THR A 1 88 ? -12.203 -2.127 13.620 1.00 92.19 88 THR A CA 1
ATOM 633 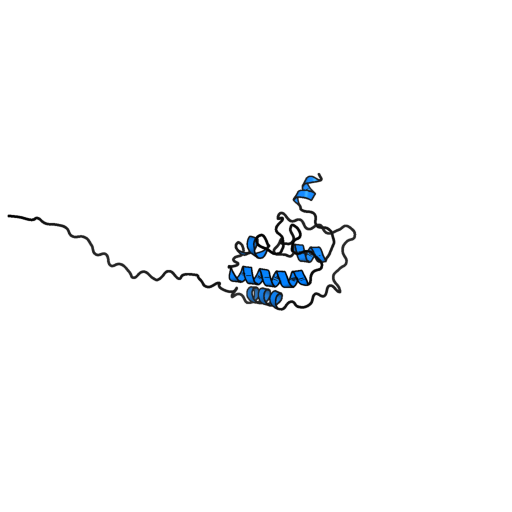C C . THR A 1 88 ? -12.380 -3.390 12.772 1.00 92.19 88 THR A C 1
ATOM 635 O O . THR A 1 88 ? -11.406 -3.927 12.249 1.00 92.19 88 THR A O 1
ATOM 638 N N . ALA A 1 89 ? -13.622 -3.845 12.577 1.00 89.56 89 ALA A N 1
ATOM 639 C CA . ALA A 1 89 ? -13.912 -5.011 11.742 1.00 89.56 89 ALA A CA 1
ATOM 640 C C . ALA A 1 89 ? -13.549 -4.781 10.261 1.00 89.56 89 ALA A C 1
ATOM 6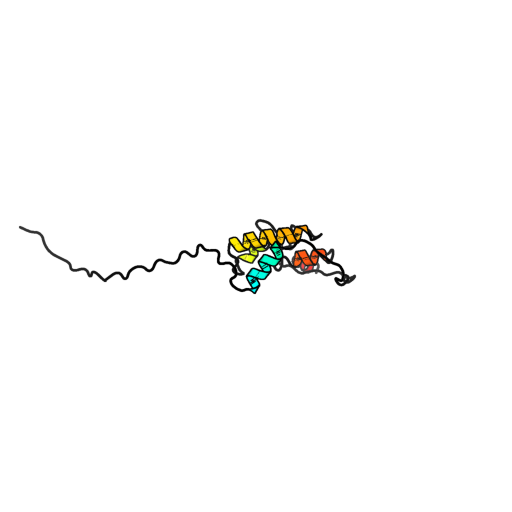42 O O . ALA A 1 89 ? -13.020 -5.684 9.613 1.00 89.56 89 ALA A O 1
ATOM 643 N N . HIS A 1 90 ? -13.781 -3.570 9.736 1.00 87.94 90 HIS A N 1
ATOM 644 C CA . HIS A 1 90 ? -13.396 -3.204 8.368 1.00 87.94 90 HIS A CA 1
ATOM 645 C C . HIS A 1 90 ? -11.890 -3.159 8.220 1.00 87.94 90 HIS A C 1
ATOM 647 O O . HIS A 1 90 ? -11.370 -3.684 7.247 1.00 87.94 90 HIS A O 1
ATOM 653 N N . ILE A 1 91 ? -11.195 -2.581 9.195 1.00 93.12 91 ILE A N 1
ATOM 654 C CA . ILE A 1 91 ? -9.738 -2.487 9.181 1.00 93.12 91 ILE A CA 1
ATOM 655 C C . ILE A 1 91 ? -9.126 -3.887 9.156 1.00 93.12 91 ILE A C 1
ATOM 657 O O . ILE A 1 91 ? -8.330 -4.181 8.275 1.00 93.12 91 ILE A O 1
ATOM 661 N N . GLN A 1 92 ? -9.561 -4.795 10.034 1.00 91.94 92 GLN A N 1
ATOM 662 C CA . GLN A 1 92 ? -9.083 -6.183 10.025 1.00 91.94 92 GLN A CA 1
ATOM 663 C C . GLN A 1 92 ? -9.374 -6.905 8.705 1.00 91.94 92 GLN A C 1
ATOM 665 O O . GLN A 1 92 ? -8.592 -7.742 8.255 1.00 91.94 92 GLN A O 1
ATOM 670 N N . PHE A 1 93 ? -10.526 -6.625 8.101 1.00 90.69 93 PHE A N 1
ATOM 671 C CA . PHE A 1 93 ? -10.889 -7.212 6.825 1.00 90.69 93 PHE A CA 1
ATOM 672 C C . PHE A 1 93 ? -10.013 -6.665 5.689 1.00 90.69 93 PHE A C 1
ATOM 674 O O . PHE A 1 93 ? -9.482 -7.452 4.906 1.00 90.69 93 PHE A O 1
ATOM 681 N N . LEU A 1 94 ? -9.845 -5.342 5.618 1.00 91.50 94 LEU A N 1
ATOM 682 C CA . LEU A 1 94 ? -8.981 -4.661 4.655 1.00 91.50 94 LEU A CA 1
ATOM 683 C C . LEU A 1 94 ? -7.544 -5.150 4.787 1.00 91.50 94 LEU A C 1
ATOM 685 O O . LEU A 1 94 ? -6.942 -5.487 3.779 1.00 91.50 94 LEU A O 1
ATOM 689 N N . GLU A 1 95 ? -7.038 -5.301 6.008 1.00 94.19 95 GLU A N 1
ATOM 690 C CA . GLU A 1 95 ? -5.688 -5.800 6.267 1.00 94.19 95 GLU A CA 1
ATOM 691 C C . GLU A 1 95 ? -5.474 -7.197 5.669 1.00 94.19 95 GLU A C 1
ATOM 693 O O . GLU A 1 95 ? -4.498 -7.445 4.964 1.00 94.19 95 GLU A O 1
ATOM 698 N N . ARG A 1 96 ? -6.432 -8.112 5.873 1.00 92.62 96 ARG A N 1
ATOM 699 C CA . ARG A 1 96 ? -6.378 -9.458 5.279 1.00 92.62 96 ARG A CA 1
ATOM 700 C C . ARG A 1 96 ? -6.505 -9.425 3.757 1.00 92.62 96 ARG A C 1
ATOM 702 O O . ARG A 1 96 ? -5.816 -10.178 3.075 1.00 92.62 96 ARG A O 1
ATOM 709 N N . GLY A 1 97 ? -7.397 -8.591 3.228 1.00 91.88 97 GLY A N 1
ATOM 710 C CA . GLY A 1 97 ? -7.624 -8.452 1.790 1.00 91.88 97 GLY A CA 1
ATOM 711 C C . GLY A 1 97 ? -6.416 -7.869 1.055 1.00 91.88 97 GLY A C 1
ATOM 712 O O . GLY A 1 97 ? -5.973 -8.425 0.053 1.00 91.88 97 GLY A O 1
ATOM 713 N N . LEU A 1 98 ? -5.838 -6.796 1.593 1.00 92.94 98 LEU A N 1
ATOM 714 C CA . LEU A 1 98 ? -4.601 -6.193 1.103 1.00 92.94 98 LEU A CA 1
ATOM 715 C C . LEU A 1 98 ? -3.413 -7.143 1.274 1.00 92.94 98 LEU A C 1
ATOM 717 O O . LEU A 1 98 ? -2.555 -7.180 0.403 1.00 92.94 98 LEU A O 1
ATOM 721 N N . GLY A 1 99 ? -3.389 -7.958 2.333 1.00 94.25 99 GLY A N 1
ATOM 722 C CA . GLY A 1 99 ? -2.401 -9.024 2.511 1.00 94.25 99 GLY A CA 1
ATOM 723 C C . GLY A 1 99 ? -2.446 -10.065 1.392 1.00 94.25 99 GLY A C 1
ATOM 724 O O . GLY A 1 99 ? -1.409 -10.421 0.836 1.00 94.25 99 GLY A O 1
ATOM 725 N N . LYS A 1 100 ? -3.650 -10.502 1.002 1.00 92.44 100 LYS A N 1
ATOM 726 C CA . LYS A 1 100 ? -3.833 -11.391 -0.156 1.00 92.44 100 LYS A CA 1
ATOM 727 C C . LYS A 1 100 ? -3.376 -10.728 -1.451 1.00 92.44 100 LYS A C 1
ATOM 729 O O . LYS A 1 100 ? -2.608 -11.332 -2.190 1.00 92.44 100 LYS A O 1
ATOM 734 N N . LEU A 1 101 ? -3.796 -9.487 -1.704 1.00 90.69 101 LEU A N 1
ATOM 735 C CA . LEU A 1 101 ? -3.352 -8.730 -2.877 1.00 90.69 101 LEU A CA 1
ATOM 736 C C . LEU A 1 101 ? -1.824 -8.621 -2.925 1.00 90.69 101 LEU A C 1
ATOM 738 O O . LEU A 1 101 ? -1.224 -8.962 -3.936 1.00 90.69 101 LEU A O 1
ATOM 742 N N . ALA A 1 102 ? -1.199 -8.227 -1.819 1.00 92.12 102 ALA A N 1
ATOM 743 C CA . ALA A 1 102 ? 0.246 -8.105 -1.708 1.00 92.12 102 ALA A CA 1
ATOM 744 C C . ALA A 1 102 ? 0.979 -9.417 -1.999 1.00 92.12 102 ALA A C 1
ATOM 746 O O . ALA A 1 102 ? 2.026 -9.386 -2.628 1.00 92.12 102 ALA A O 1
ATOM 747 N N . SER A 1 103 ? 0.425 -10.565 -1.595 1.00 92.19 103 SER A N 1
ATOM 748 C CA . SER A 1 103 ? 1.041 -11.867 -1.889 1.00 92.19 103 SER A CA 1
ATOM 749 C C . SER A 1 103 ? 1.055 -12.231 -3.379 1.00 92.19 103 SER A C 1
ATOM 751 O O . SER A 1 103 ? 1.818 -13.105 -3.778 1.00 92.19 103 SER A O 1
ATOM 753 N N . LEU A 1 104 ? 0.228 -11.570 -4.196 1.00 90.62 104 LEU A N 1
ATOM 754 C CA . LEU A 1 104 ? 0.189 -11.753 -5.649 1.00 90.62 104 LEU A CA 1
ATOM 755 C C . LEU A 1 104 ? 1.007 -10.695 -6.401 1.00 90.62 104 LEU A C 1
ATOM 757 O O . LEU A 1 104 ? 1.263 -10.861 -7.591 1.00 90.62 104 LEU A O 1
ATOM 761 N N . LEU A 1 105 ? 1.388 -9.605 -5.733 1.00 88.56 105 LEU A N 1
ATOM 762 C CA . LEU A 1 105 ? 2.165 -8.524 -6.323 1.00 88.56 105 LEU A CA 1
ATOM 763 C C . LEU A 1 105 ? 3.672 -8.807 -6.166 1.00 88.56 105 LEU A C 1
ATOM 765 O O . LEU A 1 105 ? 4.107 -9.232 -5.099 1.00 88.56 105 LEU A O 1
ATOM 769 N N . PRO A 1 106 ? 4.506 -8.530 -7.183 1.00 86.25 106 PRO A N 1
ATOM 770 C CA . PRO A 1 106 ? 5.963 -8.596 -7.055 1.00 86.25 106 PRO A CA 1
ATOM 771 C C . PRO A 1 106 ? 6.549 -7.491 -6.157 1.00 86.25 106 PRO A C 1
ATOM 773 O O . PRO A 1 106 ? 7.696 -7.593 -5.725 1.00 86.25 106 PRO A O 1
ATOM 776 N N . SER A 1 107 ? 5.800 -6.420 -5.886 1.00 86.25 107 SER A N 1
ATOM 777 C CA . SER A 1 107 ? 6.234 -5.312 -5.032 1.00 86.25 107 SER A CA 1
ATOM 778 C C . SER A 1 107 ? 6.119 -5.624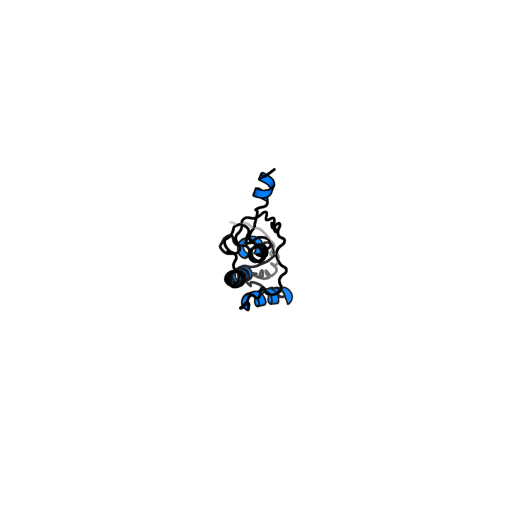 -3.540 1.00 86.25 107 SER A C 1
ATOM 780 O O . SER A 1 107 ? 5.169 -6.262 -3.094 1.00 86.25 107 SER A O 1
ATOM 782 N N . SER A 1 108 ? 7.039 -5.083 -2.735 1.00 90.31 108 SER A N 1
ATOM 783 C CA . SER A 1 108 ? 7.005 -5.272 -1.281 1.00 90.31 108 SER A CA 1
ATOM 784 C C . SER A 1 108 ? 5.873 -4.469 -0.619 1.00 90.31 108 SER A C 1
ATOM 786 O O . SER A 1 108 ? 5.873 -3.238 -0.711 1.00 90.31 108 SER A O 1
ATOM 788 N N . PRO A 1 109 ? 4.965 -5.107 0.149 1.00 92.88 109 PRO A N 1
ATOM 789 C CA . PRO A 1 109 ? 3.954 -4.395 0.935 1.00 92.88 109 PRO A CA 1
ATOM 790 C C . PRO A 1 109 ? 4.543 -3.605 2.111 1.00 92.88 109 PRO A C 1
ATOM 792 O O . PRO A 1 109 ? 3.841 -2.808 2.729 1.00 92.88 109 PRO A O 1
ATOM 795 N N . HIS A 1 110 ? 5.814 -3.827 2.443 1.00 93.06 110 HIS A N 1
ATOM 796 C CA . HIS A 1 110 ? 6.509 -3.148 3.535 1.00 93.06 110 HIS A CA 1
ATOM 797 C C . HIS A 1 110 ? 7.412 -2.011 3.053 1.00 93.06 110 HIS A C 1
ATOM 799 O O . HIS A 1 110 ? 8.068 -1.376 3.874 1.00 93.06 110 HIS A O 1
ATOM 805 N N . ALA A 1 111 ? 7.455 -1.748 1.742 1.00 88.75 111 ALA A N 1
ATOM 806 C CA . ALA A 1 111 ? 8.173 -0.599 1.215 1.00 88.75 111 ALA A CA 1
ATOM 807 C C . ALA A 1 111 ? 7.590 0.709 1.774 1.00 88.75 111 ALA A C 1
ATOM 809 O O . ALA A 1 111 ? 6.377 0.836 1.976 1.00 88.75 111 ALA A O 1
ATOM 810 N N . GLU A 1 112 ? 8.463 1.688 2.014 1.00 88.88 112 GLU A N 1
ATOM 811 C CA . GLU A 1 112 ? 8.038 3.010 2.468 1.00 88.88 112 GLU A CA 1
ATOM 812 C C . GLU A 1 112 ? 7.065 3.633 1.463 1.00 88.88 112 GLU A C 1
ATOM 814 O O . GLU A 1 112 ? 7.311 3.656 0.257 1.00 88.88 112 GLU A O 1
ATOM 819 N N . GLY A 1 113 ? 5.935 4.129 1.967 1.00 87.94 113 GLY A N 1
ATOM 820 C CA . GLY A 1 113 ? 4.901 4.757 1.146 1.00 87.94 113 GLY A CA 1
ATOM 821 C C . GLY A 1 113 ? 4.038 3.781 0.338 1.00 87.94 113 GLY A C 1
ATOM 822 O O . GLY A 1 113 ? 3.125 4.229 -0.353 1.00 87.94 113 GLY A O 1
ATOM 823 N N . ALA A 1 114 ? 4.236 2.461 0.449 1.00 89.81 114 ALA A N 1
ATOM 824 C CA . ALA A 1 114 ? 3.396 1.468 -0.233 1.00 89.81 114 ALA A CA 1
ATOM 825 C C . ALA A 1 114 ? 1.911 1.553 0.171 1.00 89.81 114 ALA A C 1
ATOM 827 O O . ALA A 1 114 ? 1.036 1.132 -0.586 1.00 89.81 114 ALA A O 1
ATOM 828 N N . GLY A 1 115 ? 1.612 2.112 1.347 1.00 90.56 115 GLY A N 1
ATOM 829 C CA . GLY A 1 115 ? 0.254 2.343 1.829 1.00 90.56 115 GLY A CA 1
ATOM 830 C C . GLY A 1 115 ? -0.401 3.632 1.334 1.00 90.56 115 GLY A C 1
ATOM 831 O O . GLY A 1 115 ? -1.575 3.869 1.638 1.00 90.56 115 GLY A O 1
ATOM 832 N N . ALA A 1 116 ? 0.319 4.469 0.581 1.00 90.00 116 ALA A N 1
ATOM 833 C CA . ALA A 1 116 ? -0.224 5.712 0.053 1.00 90.00 116 ALA A CA 1
ATOM 834 C C . ALA A 1 116 ? -1.463 5.453 -0.820 1.00 90.00 116 ALA A C 1
ATOM 836 O O . ALA A 1 116 ? -1.597 4.412 -1.473 1.00 90.00 116 ALA A O 1
ATOM 837 N N . ALA A 1 117 ? -2.411 6.392 -0.750 1.00 88.81 117 ALA A N 1
ATOM 838 C CA . ALA A 1 117 ? -3.730 6.296 -1.376 1.00 88.81 117 ALA A CA 1
ATOM 839 C C . ALA A 1 117 ? -4.510 4.997 -1.053 1.00 88.81 117 ALA A C 1
ATOM 841 O O . ALA A 1 117 ? -5.410 4.602 -1.781 1.00 88.81 117 ALA A O 1
ATOM 842 N N . GLY A 1 118 ? -4.232 4.341 0.081 1.00 86.56 118 GLY A N 1
ATOM 843 C CA . GLY A 1 118 ? -4.910 3.093 0.453 1.00 86.56 118 GLY A CA 1
ATOM 844 C C . GLY A 1 118 ? -4.345 1.845 -0.232 1.00 86.56 118 GLY A C 1
ATOM 845 O O . GLY A 1 118 ? -5.027 0.824 -0.270 1.00 86.56 118 GLY A O 1
ATOM 846 N N . GLY A 1 119 ? -3.114 1.917 -0.745 1.00 87.56 119 GLY A N 1
ATOM 847 C CA . GLY A 1 119 ? -2.400 0.788 -1.341 1.00 87.56 119 GLY A CA 1
ATOM 848 C C . GLY A 1 119 ? -2.248 0.836 -2.857 1.00 87.56 119 GLY A C 1
ATOM 849 O O . GLY A 1 119 ? -1.615 -0.048 -3.432 1.00 87.56 119 GLY A O 1
ATOM 850 N N . GLU A 1 120 ? -2.762 1.881 -3.506 1.00 88.75 120 GLU A N 1
ATOM 851 C CA . GLU A 1 120 ? -2.558 2.122 -4.940 1.00 88.75 120 GLU A CA 1
ATOM 852 C C . GLU A 1 120 ? -1.068 2.253 -5.273 1.00 88.75 120 GLU A C 1
ATOM 854 O O . GLU A 1 120 ? -0.615 1.737 -6.293 1.00 88.75 120 GLU A O 1
ATOM 859 N N . ALA A 1 121 ? -0.282 2.861 -4.376 1.00 87.69 121 ALA A N 1
ATOM 860 C CA . ALA A 1 121 ? 1.165 2.965 -4.530 1.00 87.69 121 ALA A CA 1
ATOM 861 C C . ALA A 1 121 ? 1.853 1.592 -4.605 1.00 87.69 121 ALA A C 1
ATOM 863 O O . ALA A 1 121 ? 2.768 1.423 -5.406 1.00 87.69 121 ALA A O 1
ATOM 864 N N . CYS A 1 122 ? 1.388 0.597 -3.841 1.00 87.81 122 CYS A N 1
ATOM 865 C CA . CYS A 1 122 ? 1.883 -0.779 -3.941 1.00 87.81 122 CYS A CA 1
ATOM 866 C C . CYS A 1 122 ? 1.534 -1.409 -5.304 1.00 87.81 122 CYS A C 1
ATOM 868 O O . CYS A 1 122 ? 2.375 -2.037 -5.938 1.00 87.81 122 CYS A O 1
ATOM 870 N N . GLY A 1 123 ? 0.322 -1.184 -5.818 1.00 87.12 123 GLY A N 1
ATOM 871 C CA . GLY A 1 123 ? -0.050 -1.644 -7.162 1.00 87.12 123 GLY A CA 1
ATOM 872 C C . GLY A 1 123 ? 0.786 -0.989 -8.270 1.00 87.12 123 GLY A C 1
ATOM 873 O O . GLY A 1 123 ? 1.267 -1.668 -9.173 1.00 87.12 123 GLY A O 1
ATOM 874 N N . LEU A 1 124 ? 1.027 0.321 -8.175 1.00 85.12 124 LEU A N 1
ATOM 875 C CA . LEU A 1 124 ? 1.885 1.053 -9.113 1.00 85.12 124 LEU A CA 1
ATOM 876 C C . LEU A 1 124 ? 3.344 0.577 -9.062 1.00 85.12 124 LEU A C 1
ATOM 878 O O . LEU A 1 124 ? 3.997 0.523 -10.101 1.00 85.12 124 LEU A O 1
ATOM 882 N N . ALA A 1 125 ? 3.830 0.161 -7.890 1.00 81.38 125 ALA A N 1
ATOM 883 C CA . ALA A 1 125 ? 5.165 -0.415 -7.719 1.00 81.38 125 ALA A CA 1
ATOM 884 C C . ALA A 1 125 ? 5.381 -1.698 -8.521 1.00 81.38 125 ALA A C 1
ATOM 886 O O . ALA A 1 125 ? 6.480 -1.983 -8.990 1.00 81.38 125 ALA A O 1
ATOM 887 N N . THR A 1 126 ? 4.319 -2.482 -8.693 1.00 79.62 126 THR A N 1
ATOM 888 C CA . THR A 1 126 ? 4.340 -3.680 -9.539 1.00 79.62 126 THR A CA 1
ATOM 889 C C . THR A 1 126 ? 4.490 -3.330 -11.019 1.00 79.62 126 THR A C 1
ATOM 891 O O . THR A 1 126 ? 5.019 -4.124 -11.795 1.00 79.62 126 THR A O 1
ATOM 894 N N . TRP A 1 127 ? 4.046 -2.137 -11.418 1.00 76.38 127 TRP A N 1
ATOM 895 C CA . TRP A 1 127 ? 4.082 -1.682 -12.801 1.00 76.38 127 TRP A CA 1
ATOM 896 C C . TRP A 1 127 ? 5.437 -1.077 -13.212 1.00 76.38 127 TRP A C 1
ATOM 898 O O . TRP A 1 127 ? 5.767 -1.100 -14.399 1.00 76.38 127 TRP A O 1
ATOM 908 N N . GLY A 1 128 ? 6.257 -0.594 -12.268 1.00 69.00 128 GLY A N 1
ATOM 909 C CA . GLY A 1 128 ? 7.601 -0.111 -12.588 1.00 69.00 128 GLY A CA 1
ATOM 910 C C . GLY A 1 128 ? 8.515 0.182 -11.386 1.00 69.00 128 GLY A C 1
ATOM 911 O O . GLY A 1 128 ? 8.040 0.417 -10.279 1.00 69.00 128 GLY A O 1
ATOM 912 N N . PRO A 1 129 ? 9.848 0.189 -11.592 1.00 58.50 129 PRO A N 1
ATOM 913 C CA . PRO A 1 129 ? 10.829 0.002 -10.517 1.00 58.50 129 PRO A CA 1
ATOM 914 C C . PRO A 1 129 ? 11.215 1.252 -9.703 1.00 58.50 129 PRO A C 1
ATOM 916 O O . PRO A 1 129 ? 12.192 1.185 -8.960 1.00 58.50 129 PRO A O 1
ATOM 919 N N . GLN A 1 130 ? 10.540 2.403 -9.828 1.00 58.00 130 GLN A N 1
ATOM 920 C CA . GLN A 1 130 ? 11.062 3.646 -9.235 1.00 58.00 130 GLN A CA 1
ATOM 921 C C . GLN A 1 130 ? 10.019 4.451 -8.457 1.00 58.00 130 GLN A C 1
ATOM 923 O O . GLN A 1 130 ? 9.245 5.223 -9.008 1.00 58.00 130 GLN A O 1
ATOM 928 N N . HIS A 1 131 ? 10.072 4.330 -7.132 1.00 55.78 131 HIS A N 1
ATOM 929 C CA . HIS A 1 131 ? 9.401 5.245 -6.213 1.00 55.78 131 HIS A CA 1
ATOM 930 C C . HIS A 1 131 ? 10.404 6.291 -5.767 1.00 55.78 131 HIS A C 1
ATOM 932 O O . HIS A 1 131 ? 11.486 5.951 -5.289 1.00 55.78 131 HIS A O 1
ATOM 938 N N . VAL A 1 132 ? 10.043 7.565 -5.873 1.00 51.00 132 VAL A N 1
ATOM 939 C CA . VAL A 1 132 ? 10.788 8.618 -5.192 1.00 51.00 132 VAL A CA 1
ATOM 940 C C . VAL A 1 132 ? 9.824 9.301 -4.245 1.00 51.00 132 VAL A C 1
ATOM 942 O O . VAL A 1 132 ? 8.811 9.856 -4.660 1.00 51.00 132 VAL A O 1
ATOM 945 N N . ASN A 1 133 ? 10.141 9.238 -2.954 1.00 55.56 133 ASN A N 1
ATOM 946 C CA . ASN A 1 133 ? 9.416 9.978 -1.933 1.00 55.56 133 ASN A CA 1
ATOM 947 C C . ASN A 1 133 ? 9.413 11.468 -2.315 1.00 55.56 133 ASN A C 1
ATOM 949 O O . ASN A 1 133 ? 10.473 12.021 -2.628 1.00 55.56 133 ASN A O 1
ATOM 953 N N . ALA A 1 134 ? 8.251 12.127 -2.274 1.00 55.16 134 ALA A N 1
ATOM 954 C CA . ALA A 1 134 ? 8.130 13.535 -2.651 1.00 55.16 134 ALA A CA 1
ATOM 955 C C . ALA A 1 134 ? 9.100 14.427 -1.857 1.00 55.16 134 ALA A C 1
ATOM 957 O O . ALA A 1 134 ? 9.671 15.373 -2.401 1.00 55.16 134 ALA A O 1
ATOM 958 N N . ARG A 1 135 ? 9.379 14.059 -0.599 1.00 52.84 135 ARG A N 1
ATOM 959 C CA . ARG A 1 135 ? 10.374 14.713 0.256 1.00 52.84 135 ARG A CA 1
ATOM 960 C C . ARG A 1 135 ? 11.791 14.640 -0.319 1.00 52.84 135 ARG A C 1
ATOM 962 O O . ARG A 1 135 ? 12.527 15.615 -0.236 1.00 52.84 135 ARG A O 1
ATOM 969 N N . LEU A 1 136 ? 12.173 13.508 -0.909 1.00 55.31 136 LEU A N 1
ATOM 970 C CA . LEU A 1 136 ? 13.490 13.326 -1.530 1.00 55.31 136 LEU A CA 1
ATOM 971 C C . LEU A 1 136 ? 13.579 14.000 -2.903 1.00 55.31 136 LEU A C 1
ATOM 973 O O . LEU A 1 136 ? 14.657 14.436 -3.294 1.00 55.31 136 LEU A O 1
ATOM 977 N N . LEU A 1 137 ? 12.458 14.111 -3.621 1.00 59.50 137 LEU A N 1
ATOM 978 C CA . LEU A 1 137 ? 12.388 14.801 -4.911 1.00 59.50 137 LEU A CA 1
ATOM 979 C C . LEU A 1 137 ? 12.514 16.323 -4.753 1.00 59.50 137 LEU A C 1
ATOM 981 O O . LEU A 1 137 ? 13.230 16.960 -5.522 1.00 59.50 137 LEU A O 1
ATOM 985 N N . LEU A 1 138 ? 11.881 16.897 -3.727 1.00 59.09 138 LEU A N 1
ATOM 986 C CA . LEU A 1 138 ? 11.982 18.328 -3.421 1.00 59.09 138 LEU A CA 1
ATOM 987 C C . LEU A 1 138 ? 13.343 18.721 -2.827 1.00 59.09 138 LEU A C 1
ATOM 989 O O . LEU A 1 138 ? 13.789 19.838 -3.053 1.00 59.09 138 LEU A O 1
ATOM 993 N N . ALA A 1 139 ? 14.029 17.809 -2.130 1.00 57.16 139 ALA A N 1
ATOM 994 C CA . ALA A 1 139 ? 15.359 18.051 -1.560 1.00 57.16 139 ALA A CA 1
ATOM 995 C C . ALA A 1 139 ? 16.515 17.993 -2.584 1.00 57.16 139 ALA A C 1
ATOM 997 O O . ALA A 1 139 ? 17.668 18.200 -2.216 1.00 57.16 139 ALA A O 1
ATOM 998 N N . ARG A 1 140 ? 16.232 17.671 -3.854 1.00 54.38 140 ARG A N 1
ATOM 999 C CA . ARG A 1 140 ? 17.219 17.616 -4.951 1.00 54.38 140 ARG A CA 1
ATOM 1000 C C . ARG A 1 140 ? 17.254 18.889 -5.815 1.00 54.38 140 ARG A C 1
ATOM 1002 O O . ARG A 1 140 ? 17.855 18.861 -6.888 1.00 54.38 140 ARG A O 1
ATOM 1009 N N . ARG A 1 141 ? 16.605 19.970 -5.380 1.00 41.38 141 ARG A N 1
ATOM 1010 C CA . ARG A 1 141 ? 16.703 21.313 -5.975 1.00 41.38 141 ARG A CA 1
ATOM 1011 C C . ARG A 1 141 ? 17.441 22.246 -5.032 1.00 41.38 141 ARG A C 1
ATOM 1013 O O . ARG A 1 141 ? 18.152 23.119 -5.566 1.00 41.38 141 ARG A O 1
#

Secondary structure (DSSP, 8-state):
------------------------S-----SHHHHHHHHHHHH------TTPPPPPTT------S----SSSTTSHHHHHTGGGT--HHHHHHHHHHHHHHHHHSSS-TTSTTTTGGGTHHHHHHHH-S----HHHHHTT-

Organism: NCBI:txid683150

Foldseek 3Di:
DDDDDDDDDDPDDDDPDDPDPPPPDQDQPPPPVSNVVLVCLVPDDADDPPPPDADDPVDDADEDPFFAFCADCSHQLNPVVVVVVHDPVNSVSLRVSSVSVCVNAPFHSNGTCCSPPNRVSRVVCSRDPDYDYNVNVVVVD

Radius of gyration: 26.53 Å; chains: 1; bounding box: 59×38×96 Å